Protein AF-A0A5C5W9Z9-F1 (afdb_monomer_lite)

Radius of gyration: 20.91 Å; chains: 1; bounding box: 33×34×52 Å

pLDDT: mean 84.65, std 8.25, range [54.88, 95.56]

Structure (mmCIF, N/CA/C/O backbone):
data_AF-A0A5C5W9Z9-F1
#
_entry.id   AF-A0A5C5W9Z9-F1
#
loop_
_atom_site.group_PDB
_atom_site.id
_atom_site.type_symbol
_atom_site.label_atom_id
_atom_site.label_alt_id
_atom_site.label_comp_id
_atom_site.label_asym_id
_atom_site.label_entity_id
_atom_site.label_seq_id
_atom_site.pdbx_PDB_ins_code
_atom_site.Cartn_x
_atom_site.Cartn_y
_atom_site.Cartn_z
_atom_site.occupancy
_atom_site.B_iso_or_equiv
_atom_site.auth_seq_id
_atom_site.auth_comp_id
_atom_site.auth_asym_id
_atom_site.auth_atom_id
_atom_site.pdbx_PDB_model_num
ATOM 1 N N . MET A 1 1 ? 5.973 -19.978 15.201 1.00 54.88 1 MET A N 1
ATOM 2 C CA . MET A 1 1 ? 5.132 -19.447 16.290 1.00 54.88 1 MET A CA 1
ATOM 3 C C . MET A 1 1 ? 3.786 -20.104 16.102 1.00 54.88 1 MET A C 1
ATOM 5 O O . MET A 1 1 ? 3.188 -19.878 15.059 1.00 54.88 1 MET A O 1
ATOM 9 N N . GLU A 1 2 ? 3.386 -20.988 17.010 1.00 64.06 2 GLU A N 1
ATOM 10 C CA . GLU A 1 2 ? 2.074 -21.636 16.916 1.00 64.06 2 GLU A CA 1
ATOM 11 C C . GLU A 1 2 ? 0.977 -20.601 17.231 1.00 64.06 2 GLU A C 1
ATOM 13 O O . GLU A 1 2 ? 1.171 -19.787 18.142 1.00 64.06 2 GLU A O 1
ATOM 18 N N . PRO A 1 3 ? -0.132 -20.566 16.471 1.00 69.56 3 PRO A N 1
ATOM 19 C CA . PRO A 1 3 ? -1.234 -19.645 16.726 1.00 69.56 3 PRO A CA 1
ATOM 20 C C . PRO A 1 3 ? -1.878 -19.920 18.093 1.00 69.56 3 PRO A C 1
ATOM 22 O O . PRO A 1 3 ? -1.995 -21.065 18.525 1.00 69.56 3 PRO A O 1
ATOM 25 N N . ILE A 1 4 ? -2.289 -18.856 18.788 1.00 79.81 4 ILE A N 1
ATOM 26 C CA . ILE A 1 4 ? -2.982 -18.961 20.079 1.00 79.81 4 ILE A CA 1
ATOM 27 C C . ILE A 1 4 ? -4.420 -19.425 19.818 1.00 79.81 4 ILE A C 1
ATOM 29 O O . ILE A 1 4 ? -5.130 -18.829 19.007 1.00 79.81 4 ILE A O 1
ATOM 33 N N . GLU A 1 5 ? -4.855 -20.479 20.508 1.00 83.69 5 GLU A N 1
ATOM 34 C CA . GLU A 1 5 ? -6.212 -21.019 20.386 1.00 83.69 5 GLU A CA 1
ATOM 35 C C . GLU A 1 5 ? -7.267 -19.943 20.709 1.00 83.69 5 GLU A C 1
ATOM 37 O O . GLU A 1 5 ? -7.180 -19.249 21.722 1.00 83.69 5 GLU A O 1
ATOM 42 N N . GLY A 1 6 ? -8.246 -19.773 19.814 1.00 79.19 6 GLY A N 1
ATOM 43 C CA . GLY A 1 6 ? -9.271 -18.724 19.901 1.00 79.19 6 GLY A CA 1
ATOM 44 C C . GLY A 1 6 ? -8.885 -17.383 19.265 1.00 79.19 6 GLY A C 1
ATOM 45 O O . GLY A 1 6 ? -9.743 -16.514 19.129 1.00 79.19 6 GLY A O 1
ATOM 46 N N . LEU A 1 7 ? -7.637 -17.216 18.819 1.00 78.00 7 LEU A N 1
ATOM 47 C CA . LEU A 1 7 ? -7.150 -15.996 18.176 1.00 78.00 7 LEU A CA 1
ATOM 48 C C . LEU A 1 7 ? -7.094 -16.158 16.644 1.00 78.00 7 LEU A C 1
ATOM 50 O O . LEU A 1 7 ? -6.026 -16.149 16.037 1.00 78.00 7 LEU A O 1
ATOM 54 N N . ALA A 1 8 ? -8.264 -16.360 16.029 1.00 81.81 8 ALA A N 1
ATOM 55 C CA . ALA A 1 8 ? -8.392 -16.696 14.605 1.00 81.81 8 ALA A CA 1
ATOM 56 C C . ALA A 1 8 ? -8.363 -15.484 13.652 1.00 81.81 8 ALA A C 1
ATOM 58 O O . ALA A 1 8 ? -8.140 -15.661 12.455 1.00 81.81 8 ALA A O 1
ATOM 59 N N . ASP A 1 9 ? -8.599 -14.275 14.166 1.00 81.12 9 ASP A N 1
ATOM 60 C CA . ASP A 1 9 ? -8.657 -13.063 13.348 1.00 81.12 9 ASP A CA 1
ATOM 61 C C . ASP A 1 9 ? -7.266 -12.580 12.908 1.00 81.12 9 ASP A C 1
ATOM 63 O O . ASP A 1 9 ? -6.255 -12.814 13.572 1.00 81.12 9 ASP A O 1
ATOM 67 N N . ASP A 1 10 ? -7.211 -11.868 11.780 1.00 83.69 10 ASP A N 1
ATOM 68 C CA . ASP A 1 10 ? -5.990 -11.203 11.327 1.00 83.69 10 ASP A CA 1
ATOM 69 C C . ASP A 1 10 ? -5.748 -9.919 12.133 1.00 83.69 10 ASP A C 1
ATOM 71 O O . ASP A 1 10 ? -6.322 -8.855 11.875 1.00 83.69 10 ASP A O 1
ATOM 75 N N . TRP A 1 11 ? -4.848 -10.016 13.111 1.00 81.94 11 TRP A N 1
ATOM 76 C CA . TRP A 1 11 ? -4.509 -8.899 13.990 1.00 81.94 11 TRP A CA 1
ATOM 77 C C . TRP A 1 11 ? -3.660 -7.816 13.327 1.00 81.94 11 TRP A C 1
ATOM 79 O O . TRP A 1 11 ? -3.505 -6.738 13.897 1.00 81.94 11 TRP A O 1
ATOM 89 N N . SER A 1 12 ? -3.140 -8.064 12.122 1.00 85.62 12 SER A N 1
ATOM 90 C CA . SER A 1 12 ? -2.392 -7.063 11.360 1.00 85.62 12 SER A CA 1
ATOM 91 C C . SER A 1 12 ? -3.299 -6.039 10.666 1.00 85.62 12 SER A C 1
ATOM 93 O O . SER A 1 12 ? -2.817 -5.032 10.142 1.00 85.62 12 SER A O 1
ATOM 95 N N . ARG A 1 13 ? -4.621 -6.258 10.697 1.00 89.19 13 ARG A N 1
ATOM 96 C CA . ARG A 1 13 ? -5.592 -5.515 9.898 1.00 89.19 13 ARG A CA 1
ATOM 97 C C . ARG A 1 13 ? -6.559 -4.700 10.756 1.00 89.19 13 ARG A C 1
ATOM 99 O O . ARG A 1 13 ? -7.429 -5.231 11.436 1.00 89.19 13 ARG A O 1
ATOM 106 N N . VAL A 1 14 ? -6.441 -3.374 10.682 1.00 91.94 14 VAL A N 1
ATOM 107 C CA . VAL A 1 14 ? -7.279 -2.436 11.463 1.00 91.94 14 VAL A CA 1
ATOM 108 C C . VAL A 1 14 ? -8.581 -2.064 10.736 1.00 91.94 14 VAL A C 1
ATOM 110 O O . VAL A 1 14 ? -9.599 -1.788 11.373 1.00 91.94 14 VAL A O 1
ATOM 113 N N . VAL A 1 15 ? -8.554 -2.050 9.403 1.00 93.31 15 VAL A N 1
ATOM 114 C CA . VAL A 1 15 ? -9.653 -1.643 8.511 1.00 93.31 15 VAL A CA 1
ATOM 115 C C . VAL A 1 15 ? -9.706 -2.550 7.288 1.00 93.31 15 VAL A C 1
ATOM 117 O O . VAL A 1 15 ? -8.665 -3.061 6.873 1.00 93.31 15 VAL A O 1
ATOM 120 N N . ASP A 1 16 ? -10.889 -2.726 6.700 1.00 92.56 16 ASP A N 1
ATOM 121 C CA . ASP A 1 16 ? -11.035 -3.431 5.425 1.00 92.56 16 ASP A CA 1
ATOM 122 C C . ASP A 1 16 ? -10.809 -2.543 4.185 1.00 92.56 16 ASP A C 1
ATOM 124 O O . ASP A 1 16 ? -10.571 -1.335 4.301 1.00 92.56 16 ASP A O 1
ATOM 128 N N . GLU A 1 17 ? -10.846 -3.130 2.979 1.00 90.62 17 GLU A N 1
ATOM 129 C CA . GLU A 1 17 ? -10.685 -2.381 1.723 1.00 90.62 17 GLU A CA 1
ATOM 130 C C . GLU A 1 17 ? -11.787 -1.331 1.538 1.00 90.62 17 GLU A C 1
ATOM 132 O O . GLU A 1 17 ? -11.553 -0.287 0.929 1.00 90.62 17 GLU A O 1
ATOM 137 N N . GLN A 1 18 ? -12.981 -1.582 2.077 1.00 93.00 18 GLN A N 1
ATOM 138 C CA . GLN A 1 18 ? -14.107 -0.653 2.036 1.00 93.00 18 GLN A CA 1
ATOM 139 C C . GLN A 1 18 ? -13.951 0.472 3.072 1.00 93.00 18 GLN A C 1
ATOM 141 O O . GLN A 1 18 ? -14.588 1.517 2.940 1.00 93.00 18 GLN A O 1
ATOM 146 N N . GLY A 1 19 ? -13.035 0.328 4.031 1.00 91.69 19 GLY A N 1
ATOM 147 C CA . GLY A 1 19 ? -12.746 1.297 5.083 1.00 91.69 19 GLY A CA 1
ATOM 148 C C . GLY A 1 19 ? -13.530 1.064 6.372 1.00 91.69 19 GLY A C 1
ATOM 149 O O . GLY A 1 19 ? -13.496 1.928 7.250 1.00 91.69 19 GLY A O 1
ATOM 150 N N . ASN A 1 20 ? -14.212 -0.075 6.509 1.00 92.75 20 ASN A N 1
ATOM 151 C CA . ASN A 1 20 ? -14.868 -0.452 7.753 1.00 92.75 20 ASN A CA 1
ATOM 152 C C . ASN A 1 20 ? -13.815 -0.834 8.791 1.00 92.75 20 ASN A C 1
ATOM 154 O O . ASN A 1 20 ? -12.819 -1.489 8.489 1.00 92.75 20 ASN A O 1
ATOM 158 N N . GLN A 1 21 ? -14.041 -0.421 10.032 1.00 92.00 21 GLN A N 1
ATOM 159 C CA . GLN A 1 21 ? -13.146 -0.711 11.142 1.00 92.00 21 GLN A CA 1
ATOM 160 C C . GLN A 1 21 ? -13.338 -2.155 11.623 1.00 92.00 21 GLN A C 1
ATOM 162 O O . GLN A 1 21 ? -14.450 -2.551 11.958 1.00 92.00 21 GLN A O 1
ATOM 167 N N . LEU A 1 22 ? -12.244 -2.916 11.686 1.00 91.75 22 LEU A N 1
ATOM 168 C CA . LEU A 1 22 ? -12.228 -4.314 12.141 1.00 91.75 22 LEU A CA 1
ATOM 169 C C . LEU A 1 22 ? -11.806 -4.439 13.605 1.00 91.75 22 LEU A C 1
ATOM 171 O O . LEU A 1 22 ? -12.150 -5.404 14.278 1.00 91.75 22 LEU A O 1
ATOM 175 N N . GLN A 1 23 ? -11.053 -3.456 14.100 1.00 88.19 23 GLN A N 1
ATOM 176 C CA . GLN A 1 23 ? -10.497 -3.459 15.447 1.00 88.19 23 GLN A CA 1
ATOM 177 C C . GLN A 1 23 ? -10.685 -2.113 16.126 1.00 88.19 23 GLN A C 1
ATOM 179 O O . GLN A 1 23 ? -10.599 -1.061 15.493 1.00 88.19 23 GLN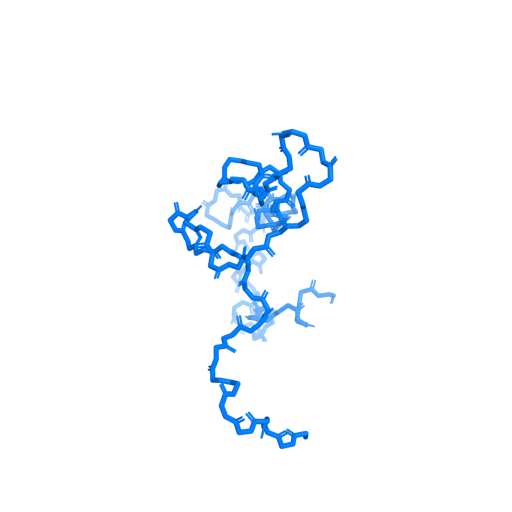 A O 1
ATOM 184 N N . THR A 1 24 ? -10.886 -2.123 17.439 1.00 86.19 24 THR A N 1
ATOM 185 C CA . THR A 1 24 ? -10.929 -0.899 18.242 1.00 86.19 24 THR A CA 1
ATOM 186 C C . THR A 1 24 ? -9.558 -0.227 18.257 1.00 86.19 24 THR A C 1
ATOM 188 O O . THR A 1 24 ? -8.566 -0.830 18.653 1.00 86.19 24 THR A O 1
ATOM 191 N N . VAL A 1 25 ? -9.505 1.046 17.872 1.00 84.38 25 VAL A N 1
ATOM 192 C CA . VAL A 1 25 ? -8.320 1.894 18.057 1.00 84.38 25 VAL A CA 1
ATOM 193 C C . VAL A 1 25 ? -8.475 2.741 19.320 1.00 84.38 25 VAL A C 1
ATOM 195 O O . VAL A 1 25 ? -9.589 2.966 19.793 1.00 84.38 25 VAL A O 1
ATOM 198 N N . GLY A 1 26 ? -7.362 3.218 19.884 1.00 81.25 26 GLY A N 1
ATOM 199 C CA . GLY A 1 26 ? -7.389 4.009 21.116 1.00 81.25 26 GLY A CA 1
ATOM 200 C C . GLY A 1 26 ? -8.291 5.244 21.005 1.00 81.25 26 GLY A C 1
ATOM 201 O O . GLY A 1 26 ? -8.206 5.982 20.032 1.00 81.25 26 GLY A O 1
ATOM 202 N N . HIS A 1 27 ? -9.113 5.496 22.025 1.00 81.81 27 HIS A N 1
ATOM 203 C CA . HIS A 1 27 ? -10.143 6.548 22.051 1.00 81.81 27 HIS A CA 1
ATOM 204 C C . HIS A 1 27 ? -9.760 7.749 22.944 1.00 81.81 27 HIS A C 1
ATOM 206 O O . HIS A 1 27 ? -10.622 8.426 23.503 1.00 81.81 27 HIS A O 1
ATOM 212 N N . HIS A 1 28 ? -8.460 7.986 23.153 1.00 86.06 28 HIS A N 1
ATOM 213 C CA . HIS A 1 28 ? -7.969 9.025 24.071 1.00 86.06 28 HIS A CA 1
ATOM 214 C C . HIS A 1 28 ? -8.324 10.450 23.617 1.00 86.06 28 HIS A C 1
ATOM 216 O O . HIS A 1 28 ? -8.443 11.345 24.449 1.00 86.06 28 HIS A O 1
ATOM 222 N N . PHE A 1 29 ? -8.528 10.662 22.314 1.00 84.75 29 PHE A N 1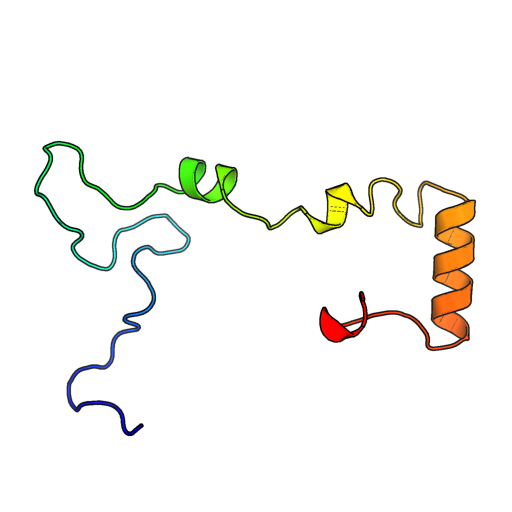
ATOM 223 C CA . PHE A 1 29 ? -9.001 11.928 21.763 1.00 84.75 29 PHE A CA 1
ATOM 224 C C . PHE A 1 29 ? -10.362 11.733 21.097 1.00 84.75 29 PHE A C 1
ATOM 226 O O . PHE A 1 29 ? -10.610 10.716 20.455 1.00 84.75 29 PHE A O 1
ATOM 233 N N . GLN A 1 30 ? -11.237 12.740 21.193 1.00 84.44 30 GLN A N 1
ATOM 234 C CA . GLN A 1 30 ? -12.627 12.681 20.709 1.00 84.44 30 GLN A CA 1
ATOM 235 C C . GLN A 1 30 ? -12.762 12.292 19.224 1.00 84.44 30 GLN A C 1
ATOM 237 O O . GLN A 1 30 ? -13.808 11.816 18.797 1.00 84.44 30 GLN A O 1
ATOM 242 N N . ARG A 1 31 ? -11.713 12.512 18.425 1.00 85.88 31 ARG A N 1
ATOM 243 C CA . ARG A 1 31 ? -11.673 12.200 16.989 1.00 85.88 31 ARG A CA 1
ATOM 244 C C . ARG A 1 31 ? -10.697 11.076 16.636 1.00 85.88 31 ARG A C 1
ATOM 246 O O . ARG A 1 31 ? -10.360 10.924 15.466 1.00 85.88 31 ARG A O 1
ATOM 253 N N . SER A 1 32 ? -10.221 10.314 17.618 1.00 89.56 32 SER A N 1
ATOM 254 C CA . SER A 1 32 ? -9.393 9.142 17.354 1.00 89.56 32 SER A CA 1
ATOM 255 C C . SER A 1 32 ? -10.196 8.094 16.586 1.00 89.56 32 SER A C 1
ATOM 257 O O . SER A 1 32 ? -11.240 7.636 17.042 1.00 89.56 32 SER A O 1
ATOM 259 N N . ARG A 1 33 ? -9.701 7.730 15.406 1.00 91.50 33 ARG A N 1
ATOM 260 C CA . ARG A 1 33 ? -10.259 6.704 14.521 1.00 91.50 33 ARG A CA 1
ATOM 261 C C . ARG A 1 33 ? -9.142 6.139 13.638 1.00 91.50 33 ARG A C 1
ATOM 263 O O . ARG A 1 33 ? -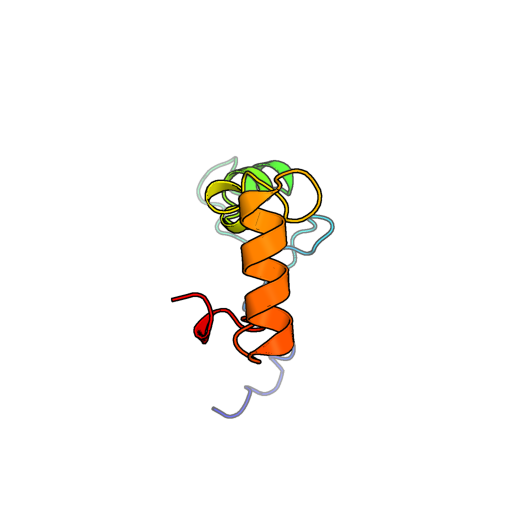8.109 6.803 13.503 1.00 91.50 33 ARG A O 1
ATOM 270 N N . PRO A 1 34 ? -9.313 4.961 13.017 1.00 92.19 34 PRO A N 1
ATOM 271 C CA . PRO A 1 34 ? -8.401 4.546 11.962 1.00 92.19 34 PRO A CA 1
ATOM 272 C C . PRO A 1 34 ? -8.439 5.526 10.782 1.00 92.19 34 PRO A C 1
ATOM 274 O O . PRO A 1 34 ? -9.418 6.258 10.582 1.00 92.19 34 PRO A O 1
ATOM 277 N N . LEU A 1 35 ? -7.366 5.532 9.990 1.00 92.12 35 LEU A N 1
ATOM 278 C CA . LEU A 1 35 ? -7.301 6.323 8.764 1.00 92.12 35 LEU A CA 1
ATOM 279 C C . LEU A 1 35 ? -8.346 5.823 7.761 1.00 92.12 35 LEU A C 1
ATOM 281 O O . LEU A 1 35 ? -8.426 4.623 7.480 1.00 92.12 35 LEU A O 1
ATOM 285 N N . ASN A 1 36 ? -9.133 6.746 7.214 1.00 92.06 36 ASN A N 1
ATOM 286 C CA . ASN A 1 36 ? -10.122 6.435 6.185 1.00 92.06 36 ASN A CA 1
ATOM 287 C C . ASN A 1 36 ? -9.432 6.185 4.829 1.00 92.06 36 ASN A C 1
ATOM 289 O O . ASN A 1 36 ? -8.227 6.390 4.688 1.00 92.06 36 ASN A O 1
ATOM 293 N N . ASN A 1 37 ? -10.183 5.737 3.822 1.00 93.56 37 ASN A N 1
ATOM 294 C CA . ASN A 1 37 ? -9.602 5.363 2.526 1.00 93.56 37 ASN A CA 1
ATOM 295 C C . ASN A 1 37 ? -8.884 6.530 1.836 1.00 93.56 37 ASN A C 1
ATOM 297 O O . ASN A 1 37 ? -7.838 6.326 1.227 1.00 93.56 37 ASN A O 1
ATOM 301 N N . GLU A 1 38 ? -9.406 7.751 1.961 1.00 93.19 38 GLU A N 1
ATOM 302 C CA . GLU A 1 38 ? -8.783 8.942 1.385 1.00 93.19 38 GLU A CA 1
ATOM 303 C C . GLU A 1 38 ? -7.426 9.236 2.042 1.00 93.19 38 GLU A C 1
ATOM 305 O O . GLU A 1 38 ? -6.426 9.448 1.358 1.00 93.19 38 GLU A O 1
ATOM 310 N N . GLU A 1 39 ? -7.359 9.196 3.371 1.00 93.25 39 GLU A N 1
ATOM 311 C CA . GLU A 1 39 ? -6.122 9.402 4.126 1.00 93.25 39 GLU A CA 1
ATOM 312 C C . GLU A 1 39 ? -5.098 8.301 3.856 1.00 93.25 39 GLU A C 1
ATOM 314 O O . GLU A 1 39 ? -3.927 8.608 3.635 1.00 93.25 39 GLU A O 1
ATOM 319 N N . ARG A 1 40 ? -5.534 7.032 3.824 1.00 92.38 40 ARG A N 1
ATOM 320 C CA . ARG A 1 40 ? -4.670 5.899 3.460 1.00 92.38 40 ARG A CA 1
ATOM 321 C C . ARG A 1 40 ? -4.145 6.042 2.035 1.00 92.38 40 ARG A C 1
ATOM 323 O O . ARG A 1 40 ? -2.963 5.812 1.816 1.00 92.38 40 ARG A O 1
ATOM 330 N N . GLY A 1 41 ? -4.977 6.490 1.096 1.00 90.12 41 GLY A N 1
ATOM 331 C CA . GLY A 1 41 ? -4.564 6.768 -0.279 1.00 90.12 41 GLY A CA 1
ATOM 332 C C . GLY A 1 41 ? -3.482 7.846 -0.368 1.00 90.12 41 GLY A C 1
ATOM 333 O O . GLY A 1 41 ? -2.527 7.689 -1.118 1.00 90.12 41 GLY A O 1
ATOM 334 N N . ARG A 1 42 ? -3.567 8.903 0.450 1.00 89.88 42 ARG A N 1
ATOM 335 C CA . ARG A 1 42 ? -2.565 9.989 0.475 1.00 89.88 42 ARG A CA 1
ATOM 336 C C . ARG A 1 42 ? -1.201 9.566 1.025 1.00 89.88 42 ARG A C 1
ATOM 338 O O . ARG A 1 42 ? -0.200 10.181 0.672 1.00 89.88 42 ARG A O 1
ATOM 345 N N . ILE A 1 43 ? -1.160 8.569 1.909 1.00 89.69 43 ILE A N 1
ATOM 346 C CA . ILE A 1 43 ? 0.094 8.029 2.461 1.00 89.69 43 ILE A CA 1
ATOM 347 C C . ILE A 1 43 ? 0.551 6.749 1.756 1.00 89.69 43 ILE A C 1
ATOM 349 O O . ILE A 1 43 ? 1.660 6.276 2.024 1.00 89.69 43 ILE A O 1
ATOM 353 N N . SER A 1 44 ? -0.292 6.176 0.890 1.00 85.31 44 SER A N 1
ATOM 354 C CA . SER A 1 44 ? 0.066 4.991 0.124 1.00 85.31 44 SER A CA 1
ATOM 355 C C . SER A 1 44 ? 1.257 5.316 -0.766 1.00 85.31 44 SER A C 1
ATOM 357 O O . SER A 1 44 ? 1.343 6.372 -1.391 1.00 85.31 44 SER A O 1
ATOM 359 N N . ARG A 1 45 ? 2.208 4.385 -0.799 1.00 80.19 45 ARG A N 1
ATOM 360 C CA . ARG A 1 45 ? 3.362 4.441 -1.702 1.00 80.19 45 ARG A CA 1
ATOM 361 C C . ARG A 1 45 ? 3.096 3.699 -3.010 1.00 80.19 45 ARG A C 1
ATOM 363 O O . ARG A 1 45 ? 3.978 3.663 -3.871 1.00 80.19 45 ARG A O 1
ATOM 370 N N . GLU A 1 46 ? 1.914 3.111 -3.168 1.00 72.06 46 GLU A N 1
ATOM 371 C CA . GLU A 1 46 ? 1.448 2.540 -4.430 1.00 72.06 46 GLU A CA 1
ATOM 372 C C . GLU A 1 46 ? 1.341 3.679 -5.453 1.00 72.06 46 GLU A C 1
ATOM 374 O O . GLU A 1 46 ? 0.575 4.620 -5.277 1.00 72.06 46 GLU A O 1
ATOM 379 N N . GLY A 1 47 ? 2.197 3.651 -6.477 1.00 70.69 47 GLY A N 1
ATOM 380 C CA . GLY A 1 47 ? 2.411 4.779 -7.395 1.00 70.69 47 GLY A CA 1
ATOM 381 C C . GLY A 1 47 ? 3.831 5.355 -7.360 1.00 70.69 47 GLY A C 1
ATOM 382 O O . GLY A 1 47 ? 4.215 6.074 -8.276 1.00 70.69 47 GLY A O 1
ATOM 383 N N . THR A 1 48 ? 4.671 4.967 -6.394 1.00 79.44 48 THR A N 1
ATOM 384 C CA . THR A 1 48 ? 6.112 5.310 -6.407 1.00 79.44 48 THR A CA 1
ATOM 385 C C . THR A 1 48 ? 6.807 4.751 -7.655 1.00 79.44 48 THR A C 1
ATOM 387 O O . THR A 1 48 ? 7.726 5.368 -8.183 1.00 79.44 48 THR A O 1
ATOM 390 N N . CYS A 1 49 ? 6.324 3.624 -8.188 1.00 76.44 49 CYS A N 1
ATOM 391 C CA . CYS A 1 49 ? 6.767 3.096 -9.477 1.00 76.44 49 CYS A CA 1
ATOM 392 C C . CYS A 1 49 ? 6.558 4.100 -10.623 1.00 76.44 49 CYS A C 1
ATOM 394 O O . CYS A 1 49 ? 7.455 4.246 -11.444 1.00 76.44 49 CYS A O 1
ATOM 396 N N . LEU A 1 50 ? 5.441 4.839 -10.648 1.00 74.69 50 LEU A N 1
ATOM 397 C CA . LEU A 1 50 ? 5.162 5.876 -11.652 1.00 74.69 50 LEU A CA 1
ATOM 398 C C . LEU A 1 50 ? 6.051 7.108 -11.476 1.00 74.69 50 LEU A C 1
ATOM 400 O O . LEU A 1 50 ? 6.342 7.790 -12.451 1.00 74.69 50 LEU A O 1
ATOM 404 N N . ALA A 1 51 ? 6.517 7.386 -10.254 1.00 75.50 51 ALA A N 1
ATOM 405 C CA . ALA A 1 51 ? 7.450 8.483 -10.020 1.00 75.50 51 ALA A CA 1
ATOM 406 C C . ALA A 1 51 ? 8.776 8.273 -10.774 1.00 75.50 51 ALA A C 1
ATOM 408 O O . ALA A 1 51 ? 9.335 9.243 -11.284 1.00 75.50 51 ALA A O 1
ATOM 409 N N . CYS A 1 52 ? 9.240 7.021 -10.881 1.00 74.81 52 CYS A N 1
ATOM 410 C CA . CYS A 1 52 ? 10.427 6.651 -11.658 1.00 74.81 52 CYS A CA 1
ATOM 411 C C . CYS A 1 52 ? 10.094 6.286 -13.119 1.00 74.81 52 CYS A C 1
ATOM 413 O O . CYS A 1 52 ? 10.823 6.671 -14.028 1.00 74.81 52 CYS A O 1
ATOM 415 N N . HIS A 1 53 ? 8.984 5.587 -13.366 1.00 80.56 53 HIS A N 1
ATOM 416 C CA . HIS A 1 53 ? 8.503 5.197 -14.697 1.00 80.56 53 HIS A CA 1
ATOM 417 C C . HIS A 1 53 ? 7.472 6.191 -15.243 1.00 80.56 53 HIS A C 1
ATOM 419 O O . HIS A 1 53 ? 6.361 5.812 -15.608 1.00 80.56 53 HIS A O 1
ATOM 425 N N . GLN A 1 54 ? 7.840 7.473 -15.297 1.00 75.25 54 GLN A N 1
ATOM 426 C CA . GLN A 1 54 ? 6.969 8.517 -15.856 1.00 75.25 54 GLN A CA 1
ATOM 427 C C . GLN A 1 54 ? 6.723 8.312 -17.356 1.00 75.25 54 GLN A C 1
ATOM 429 O O . GLN A 1 54 ? 5.638 8.599 -17.849 1.00 75.25 54 GLN A O 1
ATOM 434 N N . ALA A 1 55 ? 7.724 7.789 -18.069 1.00 77.81 55 ALA A N 1
ATOM 435 C CA . ALA A 1 55 ? 7.621 7.416 -19.471 1.00 77.81 55 ALA A CA 1
ATOM 436 C C . ALA A 1 55 ? 7.308 5.920 -19.584 1.00 77.81 55 ALA A C 1
ATOM 438 O O . ALA A 1 55 ? 8.137 5.067 -19.250 1.00 77.81 55 ALA A O 1
ATOM 439 N N . LEU A 1 56 ? 6.099 5.599 -20.045 1.00 75.75 56 LEU A N 1
ATOM 440 C CA . LEU A 1 56 ? 5.705 4.219 -20.298 1.00 75.75 56 LEU A CA 1
ATOM 441 C C . LEU A 1 56 ? 6.359 3.703 -21.597 1.00 75.75 56 LEU A C 1
ATOM 443 O O . LEU A 1 56 ? 6.522 4.474 -22.545 1.00 75.75 56 LEU A O 1
ATOM 447 N N . PRO A 1 57 ? 6.685 2.398 -21.701 1.00 69.50 57 PRO A N 1
ATOM 448 C CA . PRO A 1 57 ? 7.406 1.832 -22.851 1.00 69.50 57 PRO A CA 1
ATOM 449 C C . PRO A 1 57 ? 6.711 2.001 -24.210 1.00 69.50 57 PRO A C 1
ATOM 451 O O . PRO A 1 57 ? 7.330 1.809 -25.251 1.00 69.50 57 PRO A O 1
ATOM 454 N N . THR A 1 58 ? 5.412 2.296 -24.216 1.00 72.00 58 THR A N 1
ATOM 455 C CA . THR A 1 58 ? 4.612 2.505 -25.430 1.00 72.00 58 THR A CA 1
ATOM 456 C C . THR A 1 58 ? 4.552 3.962 -25.872 1.00 72.00 58 THR A C 1
ATOM 458 O O . THR A 1 58 ? 4.170 4.223 -27.009 1.00 72.00 58 THR A O 1
ATOM 461 N N . GLU A 1 59 ? 4.895 4.900 -24.990 1.00 78.31 59 GLU A N 1
ATOM 462 C CA . GLU A 1 59 ? 4.770 6.340 -25.242 1.00 78.31 59 GLU A CA 1
ATOM 463 C C . GLU A 1 59 ? 6.117 7.012 -25.520 1.00 78.31 59 GLU A C 1
ATOM 465 O O . GLU A 1 59 ? 6.157 8.063 -26.153 1.00 78.31 59 GLU A O 1
ATOM 470 N N . ASP A 1 60 ? 7.221 6.384 -25.107 1.00 87.50 60 ASP A N 1
ATOM 471 C CA . ASP A 1 60 ? 8.574 6.881 -25.336 1.00 87.50 60 ASP A CA 1
ATOM 472 C C . ASP A 1 60 ? 9.431 5.863 -26.099 1.00 87.50 60 ASP A C 1
ATOM 474 O O . ASP A 1 60 ? 9.541 4.694 -25.721 1.00 87.50 60 ASP A O 1
ATOM 478 N N . LEU A 1 61 ? 10.064 6.318 -27.185 1.00 88.50 61 LEU A N 1
ATOM 479 C CA . LEU A 1 61 ? 10.842 5.458 -28.080 1.00 88.50 61 LEU A CA 1
ATOM 480 C C . LEU A 1 61 ? 12.072 4.860 -27.384 1.00 88.50 61 LEU A C 1
ATOM 482 O O . LEU A 1 61 ? 12.403 3.696 -27.618 1.00 88.50 61 LEU A O 1
ATOM 486 N N . ALA A 1 62 ? 12.752 5.639 -26.540 1.00 88.62 62 ALA A N 1
ATOM 487 C CA . ALA A 1 62 ? 13.944 5.173 -25.844 1.00 88.62 62 ALA A CA 1
ATOM 488 C C . ALA A 1 62 ? 13.573 4.135 -24.774 1.00 88.62 62 ALA A C 1
ATOM 490 O O . ALA A 1 62 ? 14.169 3.057 -24.727 1.00 88.62 62 ALA A O 1
ATOM 491 N N . ALA A 1 63 ? 12.538 4.405 -23.978 1.00 86.25 63 ALA A N 1
ATOM 492 C CA . ALA A 1 63 ? 11.992 3.475 -22.996 1.00 86.25 63 ALA A CA 1
ATOM 493 C C . ALA A 1 63 ? 11.467 2.190 -23.658 1.00 86.25 63 ALA A C 1
ATOM 495 O O . ALA A 1 63 ? 11.737 1.090 -23.171 1.00 86.25 63 ALA A O 1
ATOM 496 N N . GLY A 1 64 ? 10.778 2.307 -24.796 1.00 89.50 64 GLY A N 1
ATOM 497 C CA . GLY A 1 64 ? 10.282 1.172 -25.572 1.00 89.50 64 GLY A CA 1
ATOM 498 C C . GLY A 1 64 ? 11.397 0.277 -26.108 1.00 89.50 64 GLY A C 1
ATOM 499 O O . GLY A 1 64 ? 11.316 -0.949 -25.994 1.00 89.50 64 GLY A O 1
ATOM 500 N N . LEU A 1 65 ? 12.478 0.872 -26.627 1.00 91.19 65 LEU A N 1
ATOM 501 C CA . LEU A 1 65 ? 13.655 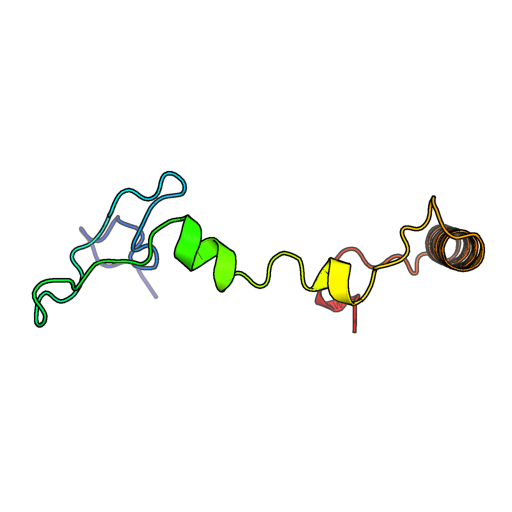0.125 -27.072 1.00 91.19 65 LEU A CA 1
ATOM 502 C C . LEU A 1 65 ? 14.322 -0.621 -25.908 1.00 91.19 65 LE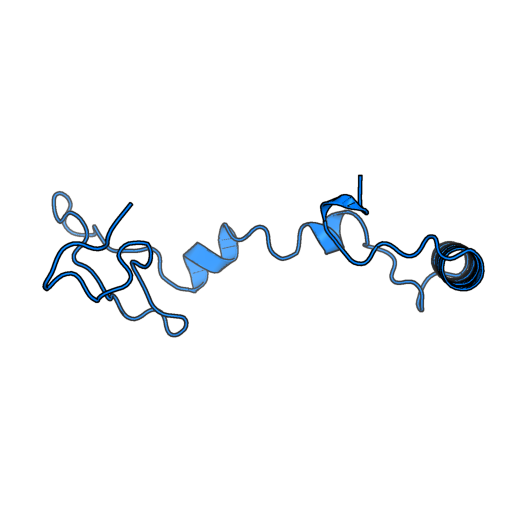U A C 1
ATOM 504 O O . LEU A 1 65 ? 14.601 -1.814 -26.033 1.00 91.19 65 LEU A O 1
ATOM 508 N N . LEU A 1 66 ? 14.545 0.046 -24.771 1.00 89.69 66 LEU A N 1
ATOM 509 C CA . LEU A 1 66 ? 15.146 -0.576 -23.586 1.00 89.69 66 LEU A CA 1
ATOM 510 C C . LEU A 1 66 ? 14.287 -1.731 -23.055 1.00 89.69 66 LEU A C 1
ATOM 512 O O . LEU A 1 66 ? 14.813 -2.797 -22.734 1.00 89.69 66 LEU A O 1
ATOM 516 N N . HIS A 1 67 ? 12.963 -1.561 -23.038 1.00 90.06 67 HIS A N 1
ATOM 517 C CA . HIS A 1 67 ? 12.027 -2.613 -22.650 1.00 90.06 67 HIS A CA 1
ATOM 518 C C . HIS A 1 67 ? 12.073 -3.813 -23.611 1.00 90.06 67 HIS A C 1
ATOM 520 O O . HIS A 1 67 ? 12.060 -4.965 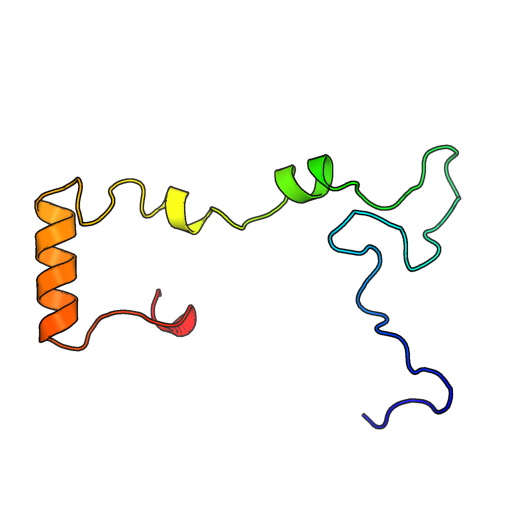-23.173 1.00 90.06 67 HIS A O 1
ATOM 526 N N . HIS A 1 68 ? 12.173 -3.563 -24.921 1.00 91.88 68 HIS A N 1
ATOM 527 C CA . HIS A 1 68 ? 12.324 -4.617 -25.922 1.00 91.88 68 HIS A CA 1
ATOM 528 C C . HIS A 1 68 ? 13.627 -5.399 -25.726 1.00 91.88 68 HIS A C 1
ATOM 530 O O . HIS A 1 68 ? 13.595 -6.628 -25.682 1.00 91.88 68 HIS A O 1
ATOM 536 N N . VAL A 1 69 ? 14.761 -4.711 -25.559 1.00 93.94 69 VAL A N 1
ATOM 537 C CA . VAL A 1 69 ? 16.054 -5.363 -25.299 1.00 93.94 69 VAL A CA 1
ATOM 538 C C . VAL A 1 69 ? 15.965 -6.226 -24.044 1.00 93.94 69 VAL A C 1
ATOM 540 O O . VAL A 1 69 ? 16.249 -7.418 -24.127 1.00 93.94 69 VAL A O 1
ATOM 543 N N . ALA A 1 70 ? 15.480 -5.677 -22.926 1.00 92.00 70 ALA A N 1
ATOM 544 C CA . ALA A 1 70 ? 15.328 -6.417 -21.673 1.00 92.00 70 ALA A CA 1
ATOM 545 C C . ALA A 1 70 ? 14.471 -7.685 -21.833 1.00 92.00 70 ALA A C 1
ATOM 547 O O . ALA A 1 70 ? 14.781 -8.726 -21.253 1.00 92.00 70 ALA A O 1
ATOM 548 N N . LYS A 1 71 ? 13.415 -7.633 -22.658 1.00 92.88 71 LYS A N 1
ATOM 549 C CA . LYS A 1 71 ? 12.552 -8.788 -22.940 1.00 92.88 71 LYS A CA 1
ATOM 550 C C . LYS A 1 71 ? 13.298 -9.923 -23.632 1.00 92.88 71 LYS A C 1
ATOM 552 O O . LYS A 1 71 ? 13.143 -11.076 -23.240 1.00 92.88 71 LYS A O 1
ATOM 557 N N . TYR A 1 72 ? 14.086 -9.608 -24.656 1.00 95.56 72 TYR A N 1
ATOM 558 C CA . TYR A 1 72 ? 14.773 -10.618 -25.464 1.00 95.56 72 TYR A CA 1
ATOM 559 C C . TYR A 1 72 ? 16.130 -11.043 -24.892 1.00 95.56 72 TYR A C 1
ATOM 561 O O . TYR A 1 72 ? 16.647 -12.085 -25.284 1.00 95.56 72 TYR A O 1
ATOM 569 N N . THR A 1 73 ? 16.681 -10.294 -23.934 1.00 95.38 73 THR A N 1
ATOM 570 C CA . THR A 1 73 ? 17.872 -10.691 -23.166 1.00 95.38 73 THR A CA 1
ATOM 571 C C . THR A 1 73 ? 17.537 -11.405 -21.853 1.00 95.38 73 THR A C 1
ATOM 573 O O . THR A 1 73 ? 18.448 -11.877 -21.177 1.00 95.38 73 THR A O 1
ATOM 576 N N . GLY A 1 74 ? 16.254 -11.499 -21.479 1.00 92.19 74 GLY A N 1
ATOM 577 C CA . GLY A 1 74 ? 15.821 -12.111 -20.217 1.00 92.19 74 GLY A CA 1
ATOM 578 C C . GLY A 1 74 ? 16.098 -11.252 -18.978 1.00 92.19 74 GLY A C 1
ATOM 579 O O . GLY A 1 74 ? 16.156 -11.777 -17.872 1.00 92.19 74 GLY A O 1
ATOM 580 N N . GLN A 1 75 ? 16.276 -9.942 -19.155 1.00 90.81 75 GLN A N 1
ATOM 581 C CA . GLN A 1 75 ? 16.577 -8.973 -18.094 1.00 90.81 75 GLN A CA 1
ATOM 582 C C . GLN A 1 75 ? 15.338 -8.187 -17.634 1.00 90.81 75 GLN A C 1
ATOM 584 O O . GLN A 1 75 ? 15.476 -7.185 -16.937 1.00 90.81 75 GLN A O 1
ATOM 589 N N . LEU A 1 76 ? 14.126 -8.601 -18.026 1.00 89.94 76 LEU A N 1
ATOM 590 C CA . LEU A 1 76 ? 12.896 -7.982 -17.531 1.00 89.94 76 LEU A CA 1
ATOM 591 C C . LEU A 1 76 ? 12.733 -8.247 -16.026 1.00 89.94 76 LEU A C 1
ATOM 593 O O . LEU A 1 76 ? 12.650 -9.407 -15.614 1.00 89.94 76 LEU A O 1
ATOM 597 N N . PRO A 1 77 ? 12.645 -7.197 -15.197 1.00 87.06 77 PRO A N 1
ATOM 598 C CA . PRO A 1 77 ? 12.406 -7.370 -13.780 1.00 87.06 77 PRO A CA 1
ATOM 599 C C . PRO A 1 77 ? 10.919 -7.666 -13.531 1.00 87.06 77 PRO A C 1
ATOM 601 O O . PRO A 1 77 ? 10.027 -6.932 -13.951 1.00 87.06 77 PRO A O 1
ATOM 604 N N . HIS A 1 78 ? 10.643 -8.762 -12.830 1.00 86.00 78 HIS A N 1
ATOM 605 C CA . HIS A 1 78 ? 9.295 -9.226 -12.478 1.00 86.00 78 HIS A CA 1
ATOM 606 C C . HIS A 1 78 ? 8.997 -9.104 -10.981 1.00 86.00 78 HIS A C 1
ATOM 608 O O . HIS A 1 78 ? 7.844 -9.185 -10.566 1.00 86.00 78 HIS A O 1
ATOM 614 N N . THR A 1 79 ? 10.031 -8.915 -10.163 1.00 85.12 79 THR A N 1
ATOM 615 C CA . THR A 1 79 ? 9.919 -8.771 -8.710 1.00 85.12 79 THR A CA 1
ATOM 616 C C . THR A 1 79 ? 10.596 -7.487 -8.243 1.00 85.12 79 THR A C 1
ATOM 618 O O . THR A 1 79 ? 11.437 -6.922 -8.944 1.00 85.12 79 THR A O 1
ATOM 621 N N . THR A 1 80 ? 10.267 -7.026 -7.036 1.00 76.19 80 THR A N 1
ATOM 622 C CA . THR A 1 80 ? 10.915 -5.853 -6.424 1.00 76.19 80 THR A CA 1
ATOM 623 C C . THR A 1 80 ? 12.423 -6.052 -6.261 1.00 76.19 80 THR A C 1
ATOM 625 O O . THR A 1 80 ? 13.185 -5.119 -6.472 1.00 76.19 80 THR A O 1
ATOM 628 N N . ALA A 1 81 ? 12.867 -7.277 -5.960 1.00 82.00 81 ALA A N 1
ATOM 629 C CA . ALA A 1 81 ? 14.288 -7.601 -5.818 1.00 82.00 81 ALA A CA 1
ATOM 630 C C . ALA A 1 81 ? 15.070 -7.512 -7.142 1.00 82.00 81 ALA A C 1
ATOM 632 O O . ALA A 1 81 ? 16.289 -7.431 -7.123 1.00 82.00 81 ALA A O 1
ATOM 633 N N . GLN A 1 82 ? 14.377 -7.543 -8.284 1.00 84.31 82 GLN A N 1
ATOM 634 C CA . GLN A 1 82 ? 14.980 -7.382 -9.609 1.00 84.31 82 GLN A CA 1
ATOM 635 C C . GLN A 1 82 ? 14.980 -5.916 -10.085 1.00 84.31 82 GLN A C 1
ATOM 637 O O . GLN A 1 82 ? 15.575 -5.625 -11.115 1.00 84.31 82 GLN A O 1
ATOM 642 N N . HIS A 1 83 ? 14.318 -5.001 -9.362 1.00 80.50 83 HIS A N 1
ATOM 643 C CA . HIS A 1 83 ? 14.197 -3.570 -9.690 1.00 80.50 83 HIS A CA 1
ATOM 644 C C . HIS A 1 83 ? 15.243 -2.684 -8.972 1.00 80.50 83 HIS A C 1
ATOM 646 O O . HIS A 1 83 ? 15.016 -1.486 -8.800 1.00 80.50 83 HIS A O 1
ATOM 652 N N . SER A 1 84 ? 16.365 -3.264 -8.531 1.00 60.69 84 SER A N 1
ATOM 653 C CA . SER A 1 84 ? 17.450 -2.590 -7.795 1.00 60.69 84 SER A CA 1
ATOM 654 C C . SER A 1 84 ? 18.746 -2.516 -8.587 1.00 60.69 84 SER A C 1
ATOM 656 O O . SER A 1 84 ? 19.142 -3.588 -9.101 1.00 60.69 84 SER A O 1
#

Foldseek 3Di:
DDDDPPPPDDPVDQADPQGHGPDDDDPPDVPDDPDGPVRCVVPDCVCVVCVVPVDDLVRDVVSVVVCVVCVVVVLDDPDPVSVD

Sequence (84 aa):
MEPIEGLADDWSRVVDEQGNQLQTVGHHFQRSRPLNNEERGRISREGTCLACHQALPTEDLAAGLLHHVAKYTGQLPHTTAQHS

Organism: NCBI:txid2528000

Secondary structure (DSSP, 8-state):
-PPPTT--S-TT-SB-TT--B-SPPP-SSTT--PPPHHHHHHH--TTHHHHH--S-TTT-HHHHHHHHHHHHHT----SGGG--